Protein AF-A0AAD9D4H5-F1 (afdb_monomer_lite)

Sequence (117 aa):
MRHGRKKKLCSFEECTNQSQTGGVCTRHGAKRKLKLCSIEGCTNQVIKGGVCIRHGAKVKICSFEGCTNHAKKGGVCRRHGAKNQLCSQVGCTNGAVKGGVCMKHGAKVNLCSRAGC

Organism: NCBI:txid267567

Radius of gyration: 19.35 Å; chains: 1; bounding box: 37×51×45 Å

pLDDT: mean 86.38, std 10.56, range [42.78, 96.0]

InterPro domains:
  IPR056866 WRKY19-like, zinc finger domain [PF24906] (60-81)

Structure (mmCIF, N/CA/C/O backbone):
data_AF-A0AAD9D4H5-F1
#
_entry.id   AF-A0AAD9D4H5-F1
#
loop_
_atom_site.group_PDB
_atom_site.id
_atom_site.type_symbol
_atom_site.label_atom_id
_atom_site.label_alt_id
_atom_site.label_comp_id
_atom_site.label_asym_id
_atom_site.label_entity_id
_atom_site.label_seq_id
_atom_site.pdbx_PDB_ins_code
_atom_site.Cartn_x
_atom_site.Cartn_y
_atom_site.Cartn_z
_atom_site.occupancy
_atom_site.B_iso_or_equiv
_atom_site.auth_seq_id
_atom_site.auth_comp_id
_atom_site.auth_asym_id
_atom_site.auth_atom_id
_atom_site.pdbx_PDB_model_num
ATOM 1 N N . MET A 1 1 ? -13.885 8.925 -16.771 1.00 42.78 1 MET A N 1
ATOM 2 C CA . MET A 1 1 ? -13.065 7.860 -17.400 1.00 42.78 1 MET A CA 1
ATOM 3 C C . MET A 1 1 ? -11.619 7.969 -16.916 1.00 42.78 1 MET A C 1
ATOM 5 O O . MET A 1 1 ? -11.071 9.061 -16.940 1.00 42.78 1 MET A O 1
ATOM 9 N N . ARG A 1 2 ? -10.995 6.889 -16.417 1.00 48.97 2 ARG A N 1
ATOM 10 C CA . ARG A 1 2 ? -9.554 6.886 -16.083 1.00 48.97 2 ARG A CA 1
ATOM 11 C C . ARG A 1 2 ? -8.768 6.479 -17.329 1.00 48.97 2 ARG A C 1
ATOM 13 O O . ARG A 1 2 ? -8.781 5.307 -17.687 1.00 48.97 2 ARG A O 1
ATOM 20 N N . HIS A 1 3 ? -8.091 7.422 -17.979 1.00 54.31 3 HIS A N 1
ATOM 21 C CA . HIS A 1 3 ? -7.214 7.125 -19.112 1.00 54.31 3 HIS A CA 1
ATOM 22 C C . HIS A 1 3 ? -6.014 6.291 -18.637 1.00 54.31 3 HIS A C 1
ATOM 24 O O . HIS A 1 3 ? -5.113 6.784 -17.955 1.00 54.31 3 HIS A O 1
ATOM 30 N N . GLY A 1 4 ? -6.017 4.997 -18.955 1.00 56.03 4 GLY A N 1
ATOM 31 C CA . GLY A 1 4 ? -4.897 4.103 -18.682 1.00 56.03 4 GLY A CA 1
ATOM 32 C C . GLY A 1 4 ? -3.717 4.445 -19.586 1.00 56.03 4 GLY A C 1
ATOM 33 O O . GLY A 1 4 ? -3.686 4.050 -20.747 1.00 56.03 4 GLY A O 1
ATOM 34 N N . ARG A 1 5 ? -2.726 5.173 -19.064 1.00 68.00 5 ARG A N 1
ATOM 35 C CA . ARG A 1 5 ? -1.459 5.414 -19.768 1.00 68.00 5 ARG A CA 1
ATOM 36 C C . ARG A 1 5 ? -0.783 4.067 -20.062 1.00 68.00 5 ARG A C 1
ATOM 38 O O . ARG A 1 5 ? -0.478 3.330 -19.122 1.00 68.00 5 ARG A O 1
ATOM 45 N N . LYS A 1 6 ? -0.526 3.755 -21.342 1.00 72.81 6 LYS A N 1
ATOM 46 C CA . LYS A 1 6 ? 0.259 2.574 -21.747 1.00 72.81 6 LYS A CA 1
ATOM 47 C C . LYS A 1 6 ? 1.597 2.581 -20.992 1.00 72.81 6 LYS A C 1
ATOM 49 O O . LYS A 1 6 ? 2.310 3.588 -20.985 1.00 72.81 6 LYS A O 1
ATOM 54 N N . LYS A 1 7 ? 1.904 1.485 -20.295 1.00 72.88 7 LYS A N 1
ATOM 55 C CA . LYS A 1 7 ? 3.115 1.354 -19.474 1.00 72.88 7 LYS A CA 1
ATOM 56 C C . LYS A 1 7 ? 4.321 1.171 -20.400 1.00 72.88 7 LYS A C 1
ATOM 58 O O . LYS A 1 7 ? 4.364 0.195 -21.135 1.00 72.88 7 LYS A O 1
ATOM 63 N N . LYS A 1 8 ? 5.283 2.097 -20.368 1.00 84.56 8 LYS A N 1
ATOM 64 C CA . LYS A 1 8 ? 6.531 1.990 -21.141 1.00 84.56 8 LYS A CA 1
ATOM 65 C C . LYS A 1 8 ? 7.516 1.053 -20.434 1.00 84.56 8 LYS A C 1
ATOM 67 O O . LYS A 1 8 ? 7.649 1.135 -19.209 1.00 84.56 8 LYS A O 1
ATOM 72 N N . LEU A 1 9 ? 8.195 0.186 -21.177 1.00 88.81 9 LEU A N 1
ATOM 73 C CA . LEU A 1 9 ? 9.261 -0.674 -20.655 1.00 88.81 9 LEU A CA 1
ATOM 74 C C . LEU A 1 9 ? 10.574 0.098 -20.515 1.00 88.81 9 LEU A C 1
ATOM 76 O O . LEU A 1 9 ? 10.726 1.177 -21.082 1.00 88.81 9 LEU A O 1
ATOM 80 N N . CYS A 1 10 ? 11.469 -0.428 -19.687 1.00 89.81 10 CYS A N 1
ATOM 81 C CA . CYS A 1 10 ? 12.806 0.107 -19.487 1.00 89.81 10 CYS A CA 1
ATOM 82 C C . CYS A 1 10 ? 13.591 0.098 -20.802 1.00 89.81 10 CYS A C 1
ATOM 84 O O . CYS A 1 10 ? 13.652 -0.930 -21.459 1.00 89.81 10 CYS A O 1
ATOM 86 N N . SER A 1 11 ? 14.267 1.199 -21.122 1.00 89.44 11 SER A N 1
ATOM 87 C CA . SER A 1 11 ? 15.129 1.342 -22.307 1.00 89.44 11 SER A CA 1
ATOM 88 C C . SER A 1 11 ? 16.442 0.546 -22.257 1.00 89.44 11 SER A C 1
ATOM 90 O O . SER A 1 11 ? 17.336 0.819 -23.041 1.00 89.44 11 SER A O 1
ATOM 92 N N . PHE A 1 12 ? 16.600 -0.370 -21.301 1.00 86.50 12 PHE A N 1
ATOM 93 C CA . PHE A 1 12 ? 17.819 -1.170 -21.174 1.00 86.50 12 PHE A CA 1
ATOM 94 C C . PHE A 1 12 ? 17.556 -2.517 -21.839 1.00 86.50 12 PHE A C 1
ATOM 96 O O . PHE A 1 12 ? 16.493 -3.092 -21.586 1.00 86.50 12 PHE A O 1
ATOM 103 N N . GLU A 1 13 ? 18.496 -2.997 -22.651 1.00 85.19 13 GLU A N 1
ATOM 104 C CA . GLU A 1 13 ? 18.370 -4.264 -23.378 1.00 85.19 13 GLU A CA 1
ATOM 105 C C . GLU A 1 13 ? 17.991 -5.412 -22.429 1.00 85.19 13 GLU A C 1
ATOM 107 O O . GLU A 1 13 ? 18.414 -5.454 -21.269 1.00 85.19 13 GLU A O 1
ATOM 112 N N . GLU A 1 14 ? 17.094 -6.284 -22.899 1.00 85.56 14 GLU A N 1
ATOM 113 C CA . GLU A 1 14 ? 16.555 -7.440 -22.160 1.00 85.56 14 GLU A CA 1
ATOM 114 C C . GLU A 1 14 ? 15.856 -7.112 -20.819 1.00 85.56 14 GLU A C 1
ATOM 116 O O . GLU A 1 14 ? 15.531 -7.993 -20.017 1.00 85.56 14 GLU A O 1
ATOM 121 N N . CYS A 1 15 ? 15.555 -5.838 -20.547 1.00 86.44 15 CYS A N 1
ATOM 122 C CA . CYS A 1 15 ? 14.865 -5.439 -19.329 1.00 86.44 15 CYS A CA 1
ATOM 123 C C . CYS A 1 15 ? 13.343 -5.413 -19.508 1.00 86.44 15 CYS A C 1
ATOM 125 O O . CYS A 1 15 ? 12.761 -4.461 -20.026 1.00 86.44 15 CYS A O 1
ATOM 127 N N . THR A 1 16 ? 12.658 -6.397 -18.933 1.00 84.75 16 THR A N 1
ATOM 128 C CA . THR A 1 16 ? 11.184 -6.462 -18.925 1.00 84.75 16 THR A CA 1
ATOM 129 C C . THR A 1 16 ? 10.530 -5.589 -17.843 1.00 84.75 16 THR A C 1
ATOM 131 O O . THR A 1 16 ? 9.305 -5.568 -17.694 1.00 84.75 16 THR A O 1
ATOM 134 N N . ASN A 1 17 ? 11.322 -4.835 -17.071 1.00 83.69 17 ASN A N 1
ATOM 135 C CA . ASN A 1 17 ? 10.794 -3.964 -16.025 1.00 83.69 17 ASN A CA 1
ATOM 136 C C . ASN A 1 17 ? 10.109 -2.721 -16.599 1.00 83.69 17 ASN A C 1
ATOM 138 O O . ASN A 1 17 ? 10.525 -2.141 -17.600 1.00 83.69 17 ASN A O 1
ATOM 142 N N . GLN A 1 18 ? 9.096 -2.236 -15.884 1.00 86.44 18 GLN A N 1
ATOM 143 C CA . GLN A 1 18 ? 8.418 -0.994 -16.236 1.00 86.44 18 GLN A CA 1
ATOM 144 C C . GLN A 1 18 ? 9.331 0.225 -16.013 1.00 86.44 18 GLN A C 1
ATOM 146 O O . GLN A 1 18 ? 9.803 0.463 -14.893 1.00 86.44 18 GLN A O 1
ATOM 151 N N . SER A 1 19 ? 9.499 1.040 -17.058 1.00 88.94 19 SER A N 1
ATOM 152 C CA . SER A 1 19 ? 10.157 2.346 -16.963 1.00 88.94 19 SER A CA 1
ATOM 153 C C . SER A 1 19 ? 9.404 3.286 -16.021 1.00 88.94 19 SER A C 1
ATOM 155 O O . SER A 1 19 ? 8.174 3.263 -15.917 1.00 88.94 19 SER A O 1
ATOM 157 N N . GLN A 1 20 ? 10.163 4.105 -15.304 1.00 87.44 20 GLN A N 1
ATOM 158 C CA . GLN A 1 20 ? 9.649 5.169 -14.454 1.00 87.44 20 GLN A CA 1
ATOM 159 C C . GLN A 1 20 ? 10.018 6.517 -15.095 1.00 87.44 20 GLN A C 1
ATOM 161 O O . GLN A 1 20 ? 9.783 6.741 -16.282 1.00 87.44 20 GLN A O 1
ATOM 166 N N . THR A 1 21 ? 10.585 7.436 -14.319 1.00 82.50 21 THR A N 1
ATOM 167 C CA . THR A 1 21 ? 11.117 8.702 -14.827 1.00 82.50 21 THR A CA 1
ATOM 168 C C . THR A 1 21 ? 12.407 8.453 -15.610 1.00 82.50 21 THR A C 1
ATOM 170 O O . THR A 1 21 ? 13.276 7.732 -15.128 1.00 82.50 21 THR A O 1
ATOM 173 N N . GLY A 1 22 ? 12.545 9.071 -16.787 1.00 84.88 22 GLY A N 1
ATOM 174 C CA . GLY A 1 22 ? 13.776 9.003 -17.586 1.00 84.88 22 GLY A CA 1
ATOM 175 C C . GLY A 1 22 ? 13.937 7.739 -18.437 1.00 84.88 22 GLY A C 1
ATOM 176 O O . GLY A 1 22 ? 15.055 7.390 -18.777 1.00 84.88 22 GLY A O 1
ATOM 177 N N . GLY A 1 23 ? 12.854 7.016 -18.749 1.00 88.25 23 GLY A N 1
ATOM 178 C CA . GLY A 1 23 ? 12.892 5.861 -19.669 1.00 88.25 23 GLY A CA 1
ATOM 179 C C . GLY A 1 23 ? 13.465 4.568 -19.075 1.00 88.25 23 GLY A C 1
ATOM 180 O O . GLY A 1 23 ? 13.261 3.490 -19.620 1.00 88.25 23 GLY A O 1
ATOM 181 N N . VAL A 1 24 ? 14.082 4.630 -17.899 1.00 90.31 24 VAL A N 1
ATOM 182 C CA . VAL A 1 24 ? 14.682 3.478 -17.216 1.00 90.31 24 VAL A CA 1
ATOM 183 C C . VAL A 1 24 ? 13.835 3.000 -16.033 1.00 90.31 24 VAL A C 1
ATOM 185 O O 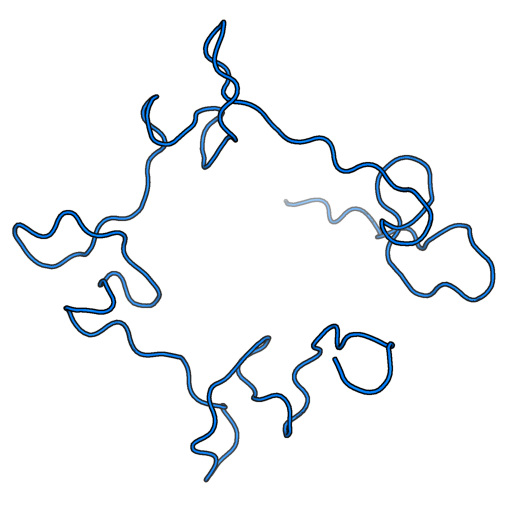. VAL A 1 24 ? 12.932 3.695 -15.563 1.00 90.31 24 VAL A O 1
ATOM 188 N N . CYS A 1 25 ? 14.077 1.779 -15.556 1.00 89.94 25 CYS A N 1
ATOM 189 C CA . CYS A 1 25 ? 13.471 1.250 -14.330 1.00 89.94 25 CYS A 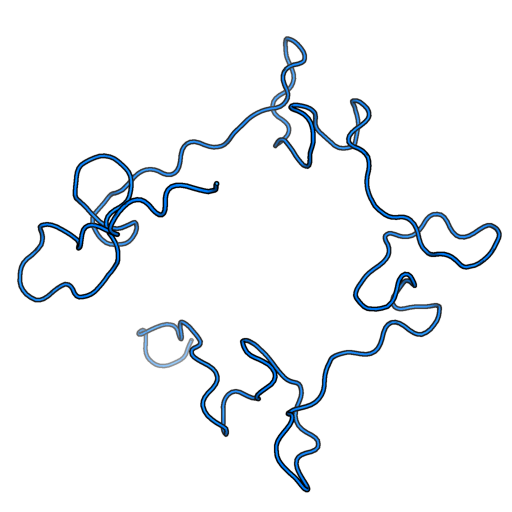CA 1
ATOM 190 C C . CYS A 1 25 ? 14.299 1.630 -13.091 1.00 89.94 25 CYS A C 1
ATOM 192 O O . CYS A 1 25 ? 15.431 2.093 -13.204 1.00 89.94 25 CYS A O 1
ATOM 194 N N . THR A 1 26 ? 13.771 1.410 -11.883 1.00 86.31 26 THR A N 1
ATOM 195 C CA . THR A 1 26 ? 14.489 1.757 -10.639 1.00 86.31 26 THR A CA 1
ATOM 196 C C . THR A 1 26 ? 15.807 1.011 -10.469 1.00 86.31 26 THR A C 1
ATOM 198 O O . THR A 1 26 ? 16.714 1.539 -9.842 1.00 86.31 26 THR A O 1
ATOM 201 N N . ARG A 1 27 ? 15.924 -0.197 -11.039 1.00 84.69 27 ARG A N 1
ATOM 202 C CA . ARG A 1 27 ? 17.173 -0.970 -11.036 1.00 84.69 27 ARG A CA 1
ATOM 203 C C . ARG A 1 27 ? 18.228 -0.361 -11.963 1.00 84.69 27 ARG A C 1
ATOM 205 O O . ARG A 1 27 ? 19.411 -0.493 -11.699 1.00 84.69 27 ARG A O 1
ATOM 212 N N . HIS A 1 28 ? 17.796 0.323 -13.020 1.00 87.19 28 HIS A N 1
ATOM 213 C CA . HIS A 1 28 ? 18.665 0.959 -14.011 1.00 87.19 28 HIS A CA 1
ATOM 214 C C . HIS A 1 28 ? 18.699 2.487 -13.837 1.00 87.19 28 HIS A C 1
ATOM 216 O O . HIS A 1 28 ? 18.794 3.225 -14.809 1.00 87.19 28 HIS A O 1
ATOM 222 N N . GLY A 1 29 ? 18.587 2.973 -12.594 1.00 85.69 29 GLY A N 1
ATOM 223 C CA . GLY A 1 29 ? 18.845 4.379 -12.261 1.00 85.69 29 GLY A CA 1
ATOM 224 C C . GLY A 1 29 ? 17.626 5.302 -12.225 1.00 85.69 29 GLY A C 1
ATOM 225 O O . GLY A 1 29 ? 17.780 6.503 -11.997 1.00 85.69 29 GLY A O 1
ATOM 226 N N . ALA A 1 30 ? 16.402 4.787 -12.387 1.00 87.88 30 ALA A N 1
ATOM 227 C CA . ALA A 1 30 ? 15.226 5.645 -12.274 1.00 87.88 30 ALA A CA 1
ATOM 228 C C . ALA A 1 30 ? 15.041 6.156 -10.840 1.00 87.88 30 ALA A C 1
ATOM 230 O O . ALA A 1 30 ? 14.632 5.418 -9.937 1.00 87.88 30 ALA A O 1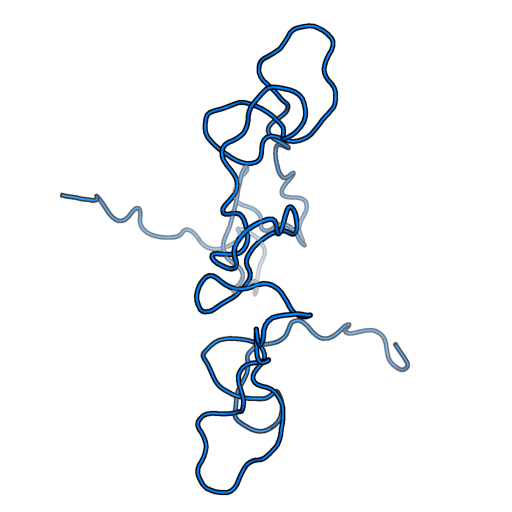
ATOM 231 N N . LYS A 1 31 ? 15.291 7.452 -10.642 1.00 83.62 31 LYS A N 1
ATOM 232 C CA . LYS A 1 31 ? 15.101 8.119 -9.353 1.00 83.62 31 LYS A CA 1
ATOM 233 C C . LYS A 1 31 ? 13.610 8.232 -9.041 1.00 83.62 31 LYS A C 1
ATOM 235 O O . LYS A 1 31 ? 12.827 8.798 -9.811 1.00 83.62 31 LYS A O 1
ATOM 240 N N . ARG A 1 32 ? 13.202 7.713 -7.881 1.00 79.56 32 ARG A N 1
ATOM 241 C CA . ARG A 1 32 ? 11.859 7.956 -7.343 1.00 79.56 32 ARG A CA 1
ATOM 242 C C . ARG A 1 32 ? 11.848 9.333 -6.687 1.00 79.56 32 ARG A C 1
ATOM 244 O O . ARG A 1 32 ? 12.570 9.555 -5.723 1.00 79.56 32 ARG A O 1
ATOM 251 N N . LYS A 1 33 ? 11.016 10.248 -7.190 1.00 80.06 33 LYS A N 1
ATOM 252 C CA . LYS A 1 33 ? 10.755 11.519 -6.502 1.00 80.06 33 LYS A CA 1
ATOM 253 C C . LYS A 1 33 ? 9.952 11.223 -5.233 1.00 80.06 33 LYS A C 1
ATOM 255 O O . LYS A 1 33 ? 8.782 10.844 -5.319 1.00 80.06 33 LYS A O 1
ATOM 260 N N . LEU A 1 34 ? 10.587 11.355 -4.072 1.00 82.88 34 LEU A N 1
ATOM 261 C CA . LEU A 1 34 ? 9.899 11.333 -2.784 1.00 82.88 34 LEU A CA 1
ATOM 262 C C . LEU A 1 34 ? 8.999 12.568 -2.707 1.00 82.88 34 LEU A C 1
ATOM 264 O O . LEU A 1 34 ? 9.466 13.691 -2.873 1.00 82.88 34 LEU A O 1
ATOM 268 N N . LYS A 1 35 ? 7.697 12.361 -2.499 1.00 90.38 35 LYS A N 1
ATOM 269 C CA . LYS A 1 35 ? 6.773 13.465 -2.231 1.00 90.38 35 LYS A CA 1
ATOM 270 C C . LYS A 1 35 ? 6.876 13.816 -0.755 1.00 90.38 35 LYS A C 1
ATOM 272 O O . LYS A 1 35 ? 6.516 12.991 0.088 1.00 90.38 35 LYS A O 1
ATOM 277 N N . LEU A 1 36 ? 7.389 15.006 -0.475 1.00 94.06 36 LEU A N 1
ATOM 278 C CA . LEU A 1 36 ? 7.493 15.557 0.871 1.00 94.06 36 LEU A CA 1
ATOM 279 C C . LEU A 1 36 ? 6.226 16.323 1.231 1.00 94.06 36 LEU A C 1
ATOM 281 O O . LEU A 1 36 ? 5.477 16.752 0.350 1.00 94.06 36 LEU A O 1
ATOM 285 N N . CYS A 1 37 ? 5.967 16.411 2.529 1.00 95.62 37 CYS A N 1
ATOM 286 C CA . CYS A 1 37 ? 4.851 17.152 3.087 1.00 95.62 37 CYS A CA 1
ATOM 287 C C . CYS A 1 37 ? 4.843 18.586 2.551 1.00 95.62 37 CYS A C 1
ATOM 289 O O . CYS A 1 37 ? 5.863 19.257 2.594 1.00 95.62 37 CYS A O 1
ATOM 291 N N . SER A 1 38 ? 3.681 19.075 2.122 1.00 94.12 38 SER A N 1
ATOM 292 C CA . SER A 1 38 ? 3.497 20.439 1.606 1.00 94.12 38 SER A CA 1
ATOM 293 C C . SER A 1 38 ? 3.628 21.549 2.659 1.00 94.12 38 SER A C 1
ATOM 295 O O . SER A 1 38 ? 3.326 22.693 2.353 1.00 94.12 38 SER A O 1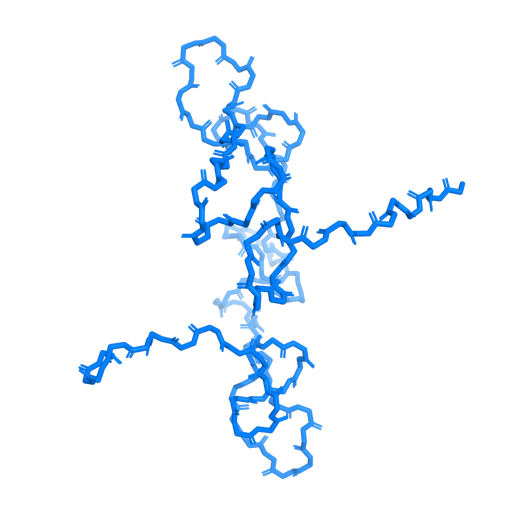
ATOM 297 N N . ILE A 1 39 ? 4.019 21.225 3.894 1.00 93.62 39 ILE A N 1
ATOM 298 C CA . ILE A 1 39 ? 4.235 22.224 4.945 1.00 93.62 39 ILE A CA 1
ATOM 299 C C . ILE A 1 39 ? 5.695 22.652 4.875 1.00 93.62 39 ILE A C 1
ATOM 301 O O . ILE A 1 39 ? 6.580 21.793 4.913 1.00 93.62 39 ILE A O 1
ATOM 305 N N . GLU A 1 40 ? 5.920 23.960 4.797 1.00 93.38 40 GLU A N 1
ATOM 306 C CA . GLU A 1 40 ? 7.250 24.567 4.762 1.00 93.38 40 GLU A CA 1
ATOM 307 C C . GLU A 1 40 ? 8.137 24.046 5.904 1.00 93.38 40 GLU A C 1
ATOM 309 O O . GLU A 1 40 ? 7.699 23.890 7.045 1.00 93.38 40 GLU A O 1
ATOM 314 N N . GLY A 1 41 ? 9.383 23.697 5.576 1.00 93.56 41 GLY A N 1
ATOM 315 C CA . GLY A 1 41 ? 10.340 23.120 6.527 1.00 93.56 41 GLY A CA 1
ATOM 316 C C . GLY A 1 41 ? 10.082 21.658 6.927 1.00 93.56 41 GLY A C 1
ATOM 317 O O . GLY A 1 41 ? 10.852 21.092 7.704 1.00 93.56 41 GLY A O 1
ATOM 318 N N . CYS A 1 42 ? 9.043 20.994 6.406 1.00 94.31 42 CYS A N 1
ATOM 319 C CA . CYS A 1 42 ? 8.774 19.594 6.726 1.00 94.31 42 CYS A CA 1
ATOM 320 C C . CYS A 1 42 ? 9.471 18.619 5.768 1.00 94.31 42 CYS A C 1
ATOM 322 O O . CYS A 1 42 ? 9.135 18.515 4.591 1.00 94.31 42 CYS A O 1
ATOM 324 N N . THR A 1 43 ? 10.362 17.788 6.305 1.00 94.62 43 THR A N 1
ATOM 325 C CA . THR A 1 43 ? 11.060 16.730 5.550 1.00 94.62 43 THR A CA 1
ATOM 326 C C . THR A 1 43 ? 10.334 15.381 5.568 1.00 94.62 43 THR A C 1
ATOM 328 O O . THR A 1 43 ? 10.806 14.404 4.986 1.00 94.62 43 THR A O 1
ATOM 331 N N . ASN A 1 44 ? 9.165 15.298 6.214 1.00 94.31 44 ASN A N 1
ATOM 332 C CA . ASN A 1 44 ? 8.401 14.055 6.296 1.00 94.31 44 ASN A CA 1
ATOM 333 C C . ASN A 1 44 ? 7.735 13.708 4.962 1.00 94.31 44 ASN A C 1
ATOM 335 O O . ASN A 1 44 ? 7.261 14.576 4.228 1.00 94.31 44 ASN A O 1
ATOM 339 N N . GLN A 1 45 ? 7.611 12.411 4.686 1.00 93.81 45 GLN A N 1
ATOM 340 C CA . GLN A 1 45 ? 6.932 11.923 3.490 1.00 93.81 45 GLN A CA 1
ATOM 341 C C . GLN A 1 45 ? 5.414 12.161 3.552 1.00 93.81 45 GLN A C 1
ATOM 343 O O . GLN A 1 45 ? 4.771 11.972 4.589 1.00 93.81 45 GLN A O 1
ATOM 348 N N . VAL A 1 46 ? 4.825 12.517 2.407 1.00 94.69 46 VAL A N 1
ATOM 349 C CA . VAL A 1 46 ? 3.367 12.568 2.236 1.00 94.69 46 VAL A CA 1
ATOM 350 C C . VAL A 1 46 ? 2.769 11.180 2.390 1.00 94.69 46 VAL A C 1
ATOM 352 O O . VAL A 1 46 ? 3.180 10.241 1.710 1.00 94.69 46 VAL A O 1
ATOM 355 N N . ILE A 1 47 ? 1.721 11.080 3.205 1.00 92.56 47 ILE A N 1
ATOM 356 C CA . ILE A 1 47 ? 0.912 9.863 3.308 1.00 92.56 47 ILE A CA 1
ATOM 357 C C . ILE A 1 47 ? -0.305 9.968 2.386 1.00 92.56 47 ILE A C 1
ATOM 359 O O . ILE A 1 47 ? -0.507 9.132 1.505 1.00 92.56 47 ILE A O 1
ATOM 363 N N . LYS A 1 48 ? -1.124 11.011 2.563 1.00 90.31 48 LYS A N 1
ATOM 364 C CA . LYS A 1 48 ? -2.332 11.258 1.768 1.00 90.31 48 LYS A CA 1
ATOM 365 C C . LYS A 1 48 ? -2.683 12.741 1.817 1.00 90.31 48 LYS A C 1
ATOM 367 O O . LYS A 1 48 ? -2.514 13.373 2.851 1.00 90.31 48 LYS A O 1
ATOM 372 N N . GLY A 1 49 ? -3.191 13.279 0.708 1.00 90.88 49 GLY A N 1
ATOM 373 C CA . GLY A 1 49 ? -3.654 14.670 0.651 1.00 90.88 49 GLY A CA 1
ATOM 374 C C . GLY A 1 49 ? -2.537 15.717 0.709 1.00 90.88 49 GLY A C 1
ATOM 375 O O . GLY A 1 49 ? -2.782 16.814 1.179 1.00 90.88 49 GLY A O 1
ATOM 376 N N . GLY A 1 50 ? -1.314 15.385 0.278 1.00 93.31 50 GLY A N 1
ATOM 377 C CA . GLY A 1 50 ? -0.195 16.342 0.226 1.00 93.31 50 GLY A CA 1
ATOM 378 C C . GLY A 1 50 ? 0.536 16.561 1.553 1.00 93.31 50 GLY A C 1
ATOM 379 O O . GLY A 1 50 ? 1.587 17.184 1.572 1.00 93.31 50 GLY A O 1
ATOM 380 N N . VAL A 1 51 ? 0.056 15.986 2.654 1.00 96.00 51 VAL A N 1
ATOM 381 C CA . VAL A 1 51 ? 0.647 16.166 3.985 1.00 96.00 51 VAL A CA 1
ATOM 382 C C . VAL A 1 51 ? 1.139 14.851 4.595 1.00 96.00 51 VAL A C 1
ATOM 384 O O . VAL A 1 51 ? 0.773 13.750 4.160 1.00 96.00 51 VAL A O 1
ATOM 387 N N . CYS A 1 52 ? 2.015 14.958 5.593 1.00 95.94 52 CYS A N 1
ATOM 388 C CA . CYS A 1 52 ? 2.451 13.837 6.426 1.00 95.94 52 CYS A CA 1
ATOM 389 C C . CYS A 1 52 ? 1.475 13.594 7.589 1.00 95.94 52 CYS A C 1
ATOM 391 O O . CYS A 1 52 ? 0.575 14.395 7.838 1.00 95.94 52 CYS A O 1
ATOM 393 N N . ILE A 1 53 ? 1.662 12.499 8.333 1.00 93.44 53 ILE A N 1
ATOM 394 C CA . ILE A 1 53 ? 0.784 12.154 9.463 1.00 93.44 53 ILE A CA 1
ATOM 395 C C . ILE A 1 53 ? 0.745 13.240 10.547 1.00 93.44 53 ILE A C 1
ATOM 397 O O . ILE A 1 53 ? -0.324 13.542 11.064 1.00 93.44 53 ILE A O 1
ATOM 401 N N . ARG A 1 54 ? 1.886 13.888 10.822 1.00 93.50 54 ARG A N 1
ATOM 402 C CA . ARG A 1 54 ? 1.986 14.982 11.801 1.00 93.50 54 ARG A CA 1
ATOM 403 C C . ARG A 1 54 ? 1.251 16.246 11.364 1.00 93.50 54 ARG A C 1
ATOM 405 O O . ARG A 1 54 ? 0.806 17.006 12.208 1.00 93.50 54 ARG A O 1
ATOM 412 N N . HIS A 1 55 ? 1.116 16.451 10.058 1.00 94.12 55 HIS A N 1
ATOM 413 C CA . HIS A 1 55 ? 0.454 17.613 9.468 1.00 94.12 55 HIS A CA 1
ATOM 414 C C . HIS A 1 55 ? -0.952 17.274 8.952 1.00 94.12 55 HIS A C 1
ATOM 416 O O . HIS A 1 55 ? -1.439 17.888 8.009 1.00 94.12 55 HIS A O 1
ATOM 422 N N . GLY A 1 56 ? -1.609 16.279 9.561 1.00 92.25 56 GLY A N 1
ATOM 423 C CA . GLY A 1 56 ? -3.032 16.012 9.339 1.00 92.25 56 GLY A CA 1
ATOM 424 C C . GLY A 1 56 ? -3.353 15.031 8.212 1.00 92.25 56 GLY A C 1
ATOM 425 O O . GLY A 1 56 ? -4.493 14.993 7.740 1.00 92.25 56 GLY A O 1
ATOM 426 N N . ALA A 1 57 ? -2.398 14.207 7.763 1.00 94.12 57 ALA A N 1
ATOM 427 C CA . ALA A 1 57 ? -2.730 13.163 6.798 1.00 94.12 57 ALA A CA 1
ATOM 428 C C . ALA A 1 57 ? -3.759 12.191 7.385 1.00 94.12 57 ALA A C 1
ATOM 430 O O . ALA A 1 57 ? -3.485 11.465 8.340 1.00 94.12 57 ALA A O 1
ATOM 431 N N . LYS A 1 58 ? -4.941 12.141 6.763 1.00 90.56 58 LYS A N 1
ATOM 432 C CA . LYS A 1 58 ? -6.032 11.250 7.170 1.00 90.56 58 LYS A CA 1
ATOM 433 C C . LYS A 1 58 ? -5.624 9.788 6.979 1.00 90.56 58 LYS A C 1
ATOM 435 O O . LYS A 1 58 ? -5.623 9.272 5.855 1.00 90.56 58 LYS A O 1
ATOM 440 N N . VAL A 1 59 ? -5.312 9.121 8.084 1.00 90.88 59 VAL A N 1
ATOM 441 C CA . VAL A 1 59 ? -5.061 7.680 8.169 1.00 90.88 59 VAL A CA 1
ATOM 442 C C . VAL A 1 59 ? -6.291 6.976 8.729 1.00 90.88 59 VAL A C 1
ATOM 444 O O . VAL A 1 59 ? -7.023 7.531 9.543 1.00 90.88 59 VAL A O 1
ATOM 447 N N . LYS A 1 60 ? -6.552 5.749 8.272 1.00 92.12 60 LYS A N 1
ATOM 448 C CA . LYS A 1 60 ? -7.629 4.948 8.857 1.00 92.12 60 LYS A CA 1
ATOM 449 C C . LYS A 1 60 ? -7.179 4.467 10.232 1.00 92.12 60 LYS A C 1
ATOM 451 O O . LYS A 1 60 ? -6.164 3.777 10.339 1.00 92.12 60 LYS A O 1
ATOM 456 N N . ILE A 1 61 ? -7.937 4.833 11.252 1.00 93.69 61 ILE A N 1
ATOM 457 C CA . ILE A 1 61 ? -7.766 4.356 12.620 1.00 93.69 61 ILE A CA 1
ATOM 458 C C . ILE A 1 61 ? -8.609 3.091 12.801 1.00 93.69 61 ILE A C 1
ATOM 460 O O . ILE A 1 61 ? -9.566 2.866 12.060 1.00 93.69 61 ILE A O 1
ATOM 464 N N . CYS A 1 62 ? -8.194 2.230 13.724 1.00 95.88 62 CYS A N 1
ATOM 465 C CA . CYS A 1 62 ? -8.927 1.036 14.109 1.00 95.88 62 CYS A CA 1
ATOM 466 C C . CYS A 1 62 ? -10.376 1.382 14.470 1.00 95.88 62 CYS A C 1
ATOM 468 O O . CYS A 1 62 ? -10.600 2.218 15.333 1.00 95.88 62 CYS A O 1
ATOM 470 N N . SER A 1 63 ? -11.344 0.680 13.884 1.00 94.88 63 SER A N 1
ATOM 471 C CA . SER A 1 63 ? -12.778 0.856 14.169 1.00 94.88 63 SER A CA 1
ATOM 472 C C . SER A 1 63 ? -13.218 0.416 15.573 1.00 94.88 63 SER A C 1
ATOM 474 O O . SER A 1 63 ? -14.405 0.432 15.861 1.00 94.88 63 SER A O 1
ATOM 476 N N . PHE A 1 64 ? -12.289 -0.013 16.427 1.00 93.69 64 PHE A N 1
ATOM 477 C CA . PHE A 1 64 ? -12.597 -0.413 17.800 1.00 93.69 64 PHE A CA 1
ATOM 478 C C . PHE A 1 64 ? -12.606 0.836 18.679 1.00 93.69 64 PHE A C 1
ATOM 480 O O . PHE A 1 64 ? -11.679 1.646 18.575 1.00 93.69 64 PHE A O 1
ATOM 487 N N . GLU A 1 65 ? -13.620 0.990 19.526 1.00 93.31 65 GLU A N 1
ATOM 488 C CA . GLU A 1 65 ? -13.804 2.200 20.328 1.00 93.31 65 GLU A CA 1
ATOM 489 C C . GLU A 1 65 ? -12.594 2.490 21.226 1.00 93.31 65 GLU A C 1
ATOM 491 O O . GLU A 1 65 ? -11.965 1.589 21.781 1.00 93.31 65 GLU A O 1
ATOM 496 N N . GLY A 1 66 ? -12.199 3.765 21.292 1.00 93.44 66 GLY A N 1
ATOM 497 C CA . GLY A 1 66 ? -11.020 4.209 22.044 1.00 93.44 66 GLY A CA 1
ATOM 498 C C . GLY A 1 66 ? -9.665 3.765 21.470 1.00 93.44 66 GLY A C 1
ATOM 499 O O . GLY A 1 66 ? -8.619 4.091 22.032 1.00 93.44 66 GLY A O 1
ATOM 500 N N . CYS A 1 67 ? -9.622 3.040 20.347 1.00 94.69 67 CYS A N 1
ATOM 501 C CA . CYS A 1 67 ? -8.361 2.599 19.765 1.00 94.69 67 CYS A CA 1
ATOM 502 C C . CYS A 1 67 ? -7.738 3.672 18.865 1.00 94.69 67 CYS A C 1
ATOM 504 O O . CYS A 1 67 ? -8.302 4.037 17.844 1.00 94.69 67 CYS A O 1
ATOM 506 N N . THR A 1 68 ? -6.507 4.086 19.167 1.00 92.88 68 THR A N 1
ATOM 507 C CA . THR A 1 68 ? -5.734 5.043 18.350 1.00 92.88 68 THR A CA 1
ATOM 508 C C . THR A 1 68 ? -4.776 4.375 17.358 1.00 92.88 68 THR A C 1
ATOM 510 O O . THR A 1 68 ? -4.068 5.048 16.609 1.00 92.88 68 THR A O 1
ATOM 513 N N . ASN A 1 69 ? -4.741 3.038 17.306 1.00 93.12 69 ASN A N 1
ATOM 514 C CA . ASN A 1 69 ? -3.858 2.327 16.382 1.00 93.12 69 ASN A CA 1
ATOM 515 C C . ASN A 1 69 ? -4.330 2.472 14.936 1.00 93.12 69 ASN A C 1
ATOM 517 O O . ASN A 1 69 ? -5.525 2.445 14.642 1.00 93.12 69 ASN A O 1
ATOM 521 N N . HIS A 1 70 ? -3.382 2.447 14.004 1.00 92.56 70 HIS A N 1
ATOM 522 C CA . HIS A 1 70 ? -3.699 2.379 12.582 1.00 92.56 70 HIS A CA 1
ATOM 523 C C . HIS A 1 70 ? -4.431 1.084 12.214 1.00 92.56 70 HIS A C 1
ATOM 525 O O . HIS A 1 70 ? -3.966 -0.028 12.500 1.00 92.56 70 HIS A O 1
ATOM 531 N N . ALA A 1 71 ? -5.549 1.241 11.507 1.00 93.56 71 ALA A N 1
ATOM 532 C CA . ALA A 1 71 ? -6.252 0.136 10.890 1.00 93.56 71 ALA A CA 1
ATOM 533 C C . ALA A 1 71 ? -5.387 -0.513 9.805 1.00 93.56 71 ALA A C 1
ATOM 535 O O . ALA A 1 71 ? -4.679 0.145 9.036 1.00 93.56 71 ALA A O 1
ATOM 536 N N . LYS A 1 72 ? -5.471 -1.837 9.732 1.00 91.44 72 LYS A N 1
ATOM 537 C CA . LYS A 1 72 ? -4.903 -2.660 8.667 1.00 91.44 72 LYS A CA 1
ATOM 538 C C . LYS A 1 72 ? -6.047 -3.143 7.768 1.00 91.44 72 LYS A C 1
ATOM 540 O O . LYS A 1 72 ? -7.016 -2.417 7.527 1.00 91.44 72 LYS A O 1
ATOM 545 N N . LYS A 1 73 ? -5.930 -4.349 7.211 1.00 85.50 73 LYS A N 1
ATOM 546 C CA . LYS A 1 73 ? -7.007 -4.952 6.424 1.00 85.50 73 LYS A CA 1
ATOM 547 C C . LYS A 1 73 ? -8.200 -5.251 7.341 1.00 85.50 73 LYS A C 1
ATOM 549 O O . LYS A 1 73 ? -8.007 -5.736 8.449 1.00 85.50 73 LYS A O 1
ATOM 554 N N . GLY A 1 74 ? -9.407 -4.936 6.873 1.00 87.50 74 GLY A N 1
ATOM 555 C CA . GLY A 1 74 ? -10.643 -5.138 7.639 1.00 87.50 74 GLY A CA 1
ATOM 556 C C . GLY A 1 74 ? -10.997 -4.019 8.626 1.00 87.50 74 GLY A C 1
ATOM 557 O O . GLY A 1 74 ? -11.857 -4.226 9.463 1.00 87.50 74 GLY A O 1
ATOM 558 N N . GLY A 1 75 ? -10.351 -2.846 8.565 1.00 92.31 75 GLY A N 1
ATOM 559 C CA . GLY A 1 75 ? -10.745 -1.679 9.378 1.00 92.31 75 GLY A CA 1
ATOM 560 C C . GLY A 1 75 ? -10.286 -1.712 10.840 1.00 92.31 75 GLY A C 1
ATOM 561 O O . GLY A 1 75 ? -10.348 -0.700 11.526 1.00 92.31 75 GLY A O 1
ATOM 562 N N . VAL A 1 76 ? -9.728 -2.826 11.303 1.00 95.12 76 VAL A N 1
ATOM 563 C CA . VAL A 1 76 ? -9.200 -2.990 12.663 1.00 95.12 76 VAL A CA 1
ATOM 564 C C . VAL A 1 76 ? -7.671 -3.028 12.678 1.00 95.12 76 VAL A C 1
ATOM 566 O O . VAL A 1 76 ? -7.024 -3.180 11.640 1.00 95.12 76 VAL A O 1
ATOM 569 N N . CYS A 1 77 ? -7.060 -2.846 13.848 1.00 94.94 77 CYS A N 1
ATOM 570 C CA . CYS A 1 77 ? -5.619 -3.015 14.044 1.00 94.94 77 CYS A CA 1
ATOM 571 C C . CYS A 1 77 ? -5.270 -4.476 14.375 1.00 94.94 77 CYS A C 1
ATOM 573 O O . CYS A 1 77 ? -6.150 -5.290 14.643 1.00 94.94 77 CYS A O 1
ATOM 575 N N . ARG A 1 78 ? -3.974 -4.818 14.406 1.00 91.75 78 ARG A N 1
ATOM 576 C CA . ARG A 1 78 ? -3.514 -6.187 14.721 1.00 91.75 78 ARG A CA 1
ATOM 577 C C . ARG A 1 78 ? -3.995 -6.674 16.093 1.00 91.75 78 ARG A C 1
ATOM 579 O O . ARG A 1 78 ? -4.329 -7.844 16.217 1.00 91.75 78 ARG A O 1
ATOM 586 N N . ARG A 1 79 ? -4.078 -5.777 17.086 1.00 92.75 79 ARG A N 1
ATOM 587 C CA . ARG A 1 79 ? -4.586 -6.097 18.433 1.00 92.75 79 ARG A CA 1
ATOM 588 C C . ARG A 1 79 ? -6.089 -6.380 18.456 1.00 92.75 79 ARG A C 1
ATOM 590 O O . ARG A 1 79 ? -6.534 -7.182 19.258 1.00 92.75 79 ARG A O 1
ATOM 597 N N . HIS A 1 80 ? -6.849 -5.765 17.553 1.00 92.88 80 HIS A N 1
ATOM 598 C CA . HIS A 1 80 ? -8.307 -5.891 17.480 1.00 92.88 80 HIS A CA 1
ATOM 599 C C . HIS A 1 80 ? -8.757 -6.768 16.304 1.00 92.88 80 HIS A C 1
ATOM 601 O O . HIS A 1 80 ? -9.821 -6.557 15.735 1.00 92.88 80 HIS A O 1
ATOM 607 N N . GLY A 1 81 ? -7.934 -7.747 15.910 1.00 89.75 81 GLY A N 1
ATOM 608 C CA . GLY A 1 81 ? -8.352 -8.790 14.971 1.00 89.75 81 GLY A CA 1
ATOM 609 C C . GLY A 1 81 ? -7.986 -8.564 13.506 1.00 89.75 81 GLY A C 1
ATOM 610 O O . GLY A 1 81 ? -8.503 -9.273 12.643 1.00 89.75 81 GLY A O 1
ATOM 611 N N . ALA A 1 82 ? -7.075 -7.639 13.179 1.00 91.25 82 ALA A N 1
ATOM 612 C CA . ALA A 1 82 ? -6.546 -7.579 11.817 1.00 91.25 82 ALA A CA 1
ATOM 613 C C . ALA A 1 82 ? -5.707 -8.825 11.519 1.00 91.25 82 ALA A C 1
ATOM 615 O O . ALA A 1 82 ? -4.540 -8.920 11.907 1.00 91.25 82 ALA A O 1
ATOM 616 N N . LYS A 1 83 ? -6.315 -9.780 10.815 1.00 86.50 83 LYS A N 1
ATOM 617 C CA . LYS A 1 83 ? -5.667 -11.024 10.409 1.00 86.50 83 LYS A CA 1
ATOM 618 C C . LYS A 1 83 ? -4.795 -10.794 9.180 1.00 86.50 83 LYS A C 1
ATOM 620 O O . LYS A 1 83 ? -5.189 -10.114 8.223 1.00 86.50 83 LYS A O 1
ATOM 625 N N . ASN A 1 84 ? -3.622 -11.422 9.189 1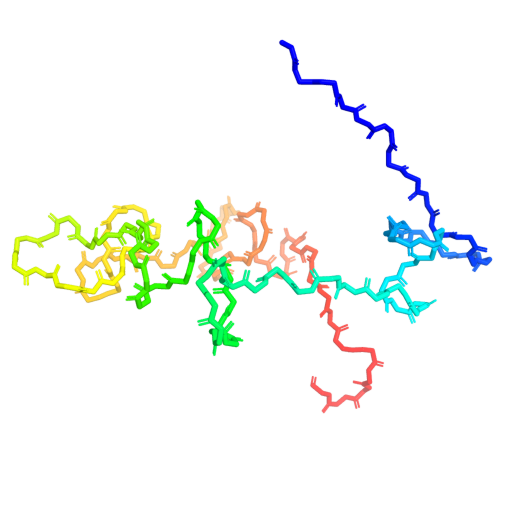.00 84.31 84 ASN A N 1
ATOM 626 C CA . ASN A 1 84 ? -2.854 -11.603 7.967 1.00 84.31 84 ASN A CA 1
ATOM 627 C C . ASN A 1 84 ? -3.707 -12.401 6.982 1.00 84.31 84 ASN A C 1
ATOM 629 O O . ASN A 1 84 ? -4.445 -13.306 7.367 1.00 84.31 84 ASN A O 1
ATOM 633 N N . GLN A 1 85 ? -3.641 -12.030 5.711 1.00 85.88 85 GLN A N 1
ATOM 634 C CA . GLN A 1 85 ? -4.325 -12.803 4.687 1.00 85.88 85 GLN A CA 1
ATOM 635 C C . GLN A 1 85 ? -3.617 -14.138 4.538 1.00 85.88 85 GLN A C 1
ATOM 637 O O . GLN A 1 85 ? -2.391 -14.167 4.488 1.00 85.88 85 GLN A O 1
ATOM 642 N N . LEU A 1 86 ? -4.385 -15.218 4.486 1.00 90.19 86 LEU A N 1
ATOM 643 C CA . LEU A 1 86 ? -3.876 -16.536 4.138 1.00 90.19 86 LEU A CA 1
ATOM 644 C C . LEU A 1 86 ? -3.905 -16.708 2.625 1.00 90.19 86 LEU A C 1
ATOM 646 O O . LEU A 1 86 ? -4.607 -15.984 1.915 1.00 90.19 86 LEU A O 1
ATOM 650 N N . CYS A 1 87 ? -3.106 -17.650 2.148 1.00 92.25 87 CYS A N 1
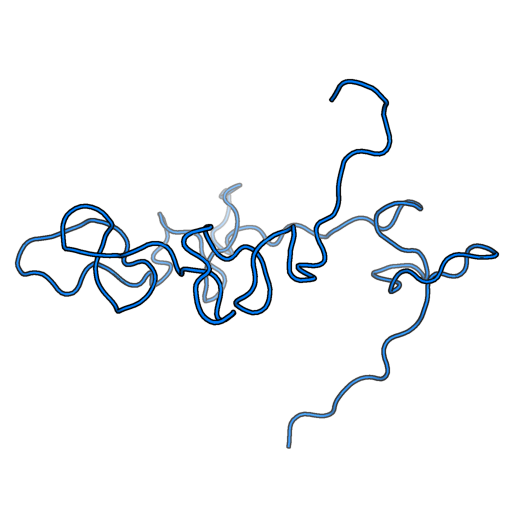ATOM 651 C CA . CYS A 1 87 ? -3.083 -18.053 0.761 1.00 92.25 87 CYS A CA 1
ATOM 652 C C . CYS A 1 87 ? -4.476 -18.515 0.335 1.00 92.25 87 CYS A C 1
ATOM 654 O O . CYS A 1 87 ? -5.052 -19.397 0.958 1.00 92.25 87 CYS A O 1
ATOM 656 N N . SER A 1 88 ? -4.985 -17.978 -0.769 1.00 91.00 88 SER A N 1
ATOM 657 C CA . SER A 1 88 ? -6.280 -18.370 -1.334 1.00 91.00 88 SER A CA 1
ATOM 658 C C . SER A 1 88 ? -6.300 -19.786 -1.924 1.00 91.00 88 SER A C 1
ATOM 660 O O . SER A 1 88 ? -7.334 -20.196 -2.435 1.00 91.00 88 SER A O 1
ATOM 662 N N . GLN A 1 89 ? -5.183 -20.524 -1.874 1.00 91.31 89 GLN A N 1
ATOM 663 C CA . GLN A 1 89 ? -5.150 -21.908 -2.342 1.00 91.31 89 GLN A CA 1
ATOM 664 C C . GLN A 1 89 ? -5.772 -22.841 -1.311 1.00 91.31 89 GLN A C 1
ATOM 666 O O . GLN A 1 89 ? -5.453 -22.756 -0.123 1.00 91.31 89 GLN A O 1
ATOM 671 N N . VAL A 1 90 ? -6.618 -23.752 -1.787 1.00 90.69 90 VAL A N 1
ATOM 672 C CA . VAL A 1 90 ? -7.324 -24.722 -0.944 1.00 90.69 90 VAL A CA 1
ATOM 673 C C . VAL A 1 90 ? -6.310 -25.568 -0.169 1.00 90.69 90 VAL A C 1
ATOM 675 O O . VAL A 1 90 ? -5.321 -26.035 -0.728 1.00 90.69 90 VAL A O 1
ATOM 678 N N . GLY A 1 91 ? -6.521 -25.711 1.142 1.00 91.00 91 GLY A N 1
ATOM 679 C CA . GLY A 1 91 ? -5.626 -26.464 2.030 1.00 91.00 91 GLY A CA 1
ATOM 680 C C . GLY A 1 91 ? -4.309 -25.759 2.386 1.00 91.00 91 GLY A C 1
ATOM 681 O O . GLY A 1 91 ? -3.487 -26.330 3.098 1.00 91.00 91 GLY A O 1
ATOM 682 N N . CYS A 1 92 ? -4.080 -24.520 1.939 1.00 90.75 92 CYS A N 1
ATOM 683 C CA . CYS A 1 92 ? -2.855 -23.792 2.257 1.00 90.75 92 CYS A CA 1
ATOM 684 C C . CYS A 1 92 ? -3.011 -22.894 3.493 1.00 90.75 92 CYS A C 1
ATOM 686 O O . CYS A 1 92 ? -3.765 -21.925 3.485 1.00 90.75 92 CYS A O 1
ATOM 688 N N . THR A 1 93 ? -2.209 -23.145 4.529 1.00 90.50 93 THR A N 1
ATOM 689 C CA . THR A 1 93 ? -2.151 -22.327 5.757 1.00 90.50 93 THR A CA 1
ATOM 690 C C . THR A 1 93 ? -1.096 -21.218 5.707 1.00 90.50 93 THR A C 1
ATOM 692 O O . THR A 1 93 ? -0.956 -20.440 6.650 1.00 90.50 93 THR A O 1
ATOM 695 N N . ASN A 1 94 ? -0.350 -21.106 4.603 1.00 89.75 94 ASN A N 1
ATOM 696 C CA . ASN A 1 94 ? 0.687 -20.088 4.463 1.00 89.75 94 ASN A CA 1
ATOM 697 C C . ASN A 1 94 ? 0.080 -18.688 4.342 1.00 89.75 94 ASN A C 1
ATOM 699 O O . ASN A 1 94 ? -0.951 -18.493 3.697 1.00 89.75 94 ASN A O 1
ATOM 703 N N . GLY A 1 95 ? 0.780 -17.687 4.877 1.00 90.31 95 GLY A N 1
ATOM 704 C CA . GLY A 1 95 ? 0.424 -16.285 4.677 1.00 90.31 95 GLY A CA 1
ATOM 705 C C . GLY A 1 95 ? 0.484 -15.887 3.199 1.00 90.31 95 GLY A C 1
ATOM 706 O O . GLY A 1 95 ? 1.460 -16.168 2.497 1.00 90.31 95 GLY A O 1
ATOM 707 N N . ALA A 1 96 ? -0.556 -15.211 2.722 1.00 91.25 96 ALA A N 1
ATOM 708 C CA . ALA A 1 96 ? -0.548 -14.555 1.429 1.00 91.25 96 ALA A CA 1
ATOM 709 C C . ALA A 1 96 ? 0.390 -13.347 1.455 1.00 91.25 96 ALA A C 1
ATOM 711 O O . ALA A 1 96 ? 0.380 -12.549 2.393 1.00 91.25 96 ALA A O 1
ATOM 712 N N . VAL A 1 97 ? 1.160 -13.190 0.380 1.00 89.50 97 VAL A N 1
ATOM 713 C CA . VAL A 1 97 ? 2.095 -12.076 0.222 1.00 89.50 97 VAL A CA 1
ATOM 714 C C . VAL A 1 97 ? 1.496 -11.028 -0.707 1.00 89.50 97 VAL A C 1
ATOM 716 O O . VAL A 1 97 ? 0.989 -9.999 -0.264 1.00 89.50 97 VAL A O 1
ATOM 719 N N . LYS A 1 98 ? 1.506 -11.292 -2.016 1.00 85.44 98 LYS A N 1
ATOM 720 C CA . LYS A 1 98 ? 0.993 -10.382 -3.041 1.00 85.44 98 LYS A CA 1
ATOM 721 C C . LYS A 1 98 ? 0.045 -11.143 -3.953 1.00 85.44 98 LYS A C 1
ATOM 723 O O . LYS A 1 98 ? 0.369 -12.233 -4.404 1.00 85.44 98 LYS A O 1
ATOM 728 N N . GLY A 1 99 ? -1.117 -10.551 -4.225 1.00 86.31 99 GLY A N 1
ATOM 729 C CA . GLY A 1 99 ? -2.139 -11.176 -5.069 1.00 86.31 99 GLY A CA 1
ATOM 730 C C . GLY A 1 99 ? -2.964 -12.263 -4.373 1.00 86.31 99 GLY A C 1
ATOM 731 O O . GLY A 1 99 ? -3.584 -13.058 -5.058 1.00 86.31 99 GLY A O 1
ATOM 732 N N . GLY A 1 100 ? -2.977 -12.314 -3.036 1.00 89.12 100 GLY A N 1
ATOM 733 C CA . GLY A 1 100 ? -3.798 -13.277 -2.283 1.00 89.12 100 GLY A CA 1
ATOM 734 C C . GLY A 1 100 ? -3.199 -14.682 -2.162 1.00 89.12 100 GLY A C 1
ATOM 735 O O . GLY A 1 100 ? -3.761 -15.521 -1.476 1.00 89.12 100 GLY A O 1
ATOM 736 N N . VAL A 1 101 ? -2.029 -14.935 -2.745 1.00 92.50 101 VAL A N 1
ATOM 737 C CA . VAL A 1 101 ? -1.334 -16.229 -2.674 1.00 92.50 101 VAL A CA 1
ATOM 738 C C . VAL A 1 101 ? -0.019 -16.121 -1.902 1.00 92.50 101 VAL A C 1
ATOM 740 O O . VAL A 1 101 ? 0.526 -15.025 -1.726 1.00 92.50 101 VAL A O 1
ATOM 743 N N . CYS A 1 102 ? 0.483 -17.244 -1.389 1.00 93.06 102 CYS A N 1
ATOM 744 C CA . CYS A 1 102 ? 1.796 -17.323 -0.748 1.00 93.06 102 CYS A CA 1
ATOM 745 C C . CYS A 1 102 ? 2.923 -17.437 -1.790 1.00 93.06 102 CYS A C 1
ATOM 747 O O . CYS A 1 102 ? 2.665 -17.638 -2.978 1.00 93.06 102 CYS A O 1
ATOM 749 N N . MET A 1 103 ? 4.183 -17.343 -1.350 1.00 89.44 103 MET A N 1
ATOM 750 C CA . MET A 1 103 ? 5.350 -17.460 -2.244 1.00 89.44 103 MET A CA 1
ATOM 751 C C . MET A 1 103 ? 5.380 -18.786 -3.013 1.00 89.44 103 MET A C 1
ATOM 753 O O . MET A 1 103 ? 5.710 -18.790 -4.192 1.00 89.44 103 MET A O 1
ATOM 757 N N . LYS A 1 104 ? 4.950 -19.888 -2.381 1.00 89.50 104 LYS A N 1
ATOM 758 C CA . LYS A 1 104 ? 4.875 -21.210 -3.024 1.00 89.50 104 LYS A CA 1
ATOM 759 C C . LYS A 1 104 ? 3.763 -21.314 -4.072 1.00 89.50 104 LYS A C 1
ATOM 761 O O . LYS A 1 104 ? 3.888 -22.078 -5.016 1.00 89.50 104 LYS A O 1
ATOM 766 N N . HIS A 1 105 ? 2.693 -20.535 -3.930 1.00 88.62 105 HIS A N 1
ATOM 767 C CA . HIS A 1 105 ? 1.520 -20.592 -4.806 1.00 88.62 105 HIS A CA 1
ATOM 768 C C . HIS A 1 105 ? 1.461 -19.418 -5.792 1.00 88.62 105 HIS A C 1
ATOM 770 O O . HIS A 1 105 ? 0.386 -18.937 -6.136 1.00 88.62 105 HIS A O 1
ATOM 776 N N . GLY A 1 106 ? 2.626 -18.950 -6.255 1.00 85.81 106 GLY A N 1
ATOM 777 C CA . GLY A 1 106 ? 2.717 -17.996 -7.363 1.00 85.81 106 GLY A CA 1
ATOM 778 C C . GLY A 1 106 ? 2.744 -16.519 -6.965 1.00 85.81 106 GLY A C 1
ATOM 779 O O . GLY A 1 106 ? 2.567 -15.652 -7.826 1.00 85.81 106 GLY A O 1
ATOM 780 N N . ALA A 1 107 ? 2.986 -16.183 -5.691 1.00 87.25 107 ALA A N 1
ATOM 781 C CA . ALA A 1 107 ? 3.201 -14.784 -5.328 1.00 87.25 107 ALA A CA 1
ATOM 782 C C . ALA A 1 107 ? 4.494 -14.260 -5.967 1.00 87.25 107 ALA A C 1
ATOM 784 O O . ALA A 1 107 ? 5.594 -14.682 -5.621 1.00 87.25 107 ALA A O 1
ATOM 785 N N . LYS A 1 108 ? 4.363 -13.276 -6.863 1.00 81.19 108 LYS A N 1
ATOM 786 C CA . LYS A 1 108 ? 5.502 -12.560 -7.455 1.00 81.19 108 LYS A CA 1
ATOM 787 C C . LYS A 1 108 ? 6.160 -11.669 -6.401 1.00 81.19 108 LYS A C 1
ATOM 789 O O . LYS A 1 108 ? 5.720 -10.535 -6.173 1.00 81.19 108 LYS A O 1
ATOM 794 N N . VAL A 1 109 ? 7.189 -12.202 -5.753 1.00 78.25 109 VAL A N 1
ATOM 795 C CA . VAL A 1 109 ? 8.036 -11.508 -4.781 1.00 78.25 109 VAL A CA 1
ATOM 796 C C . VAL A 1 109 ? 9.373 -11.148 -5.421 1.00 78.25 109 VAL A C 1
ATOM 798 O O . VAL A 1 109 ? 9.918 -11.915 -6.207 1.00 78.25 109 VAL A O 1
ATOM 801 N N . ASN A 1 110 ? 9.897 -9.963 -5.111 1.00 72.12 110 ASN A N 1
ATOM 802 C CA . ASN A 1 110 ? 11.250 -9.596 -5.525 1.00 72.12 110 ASN A CA 1
ATOM 803 C C . ASN A 1 110 ? 12.215 -10.195 -4.500 1.00 72.12 110 ASN A C 1
ATOM 805 O O . ASN A 1 110 ? 12.481 -9.567 -3.477 1.00 72.12 110 ASN A O 1
ATOM 809 N N . LEU A 1 111 ? 12.657 -11.427 -4.740 1.00 67.94 111 LEU A N 1
ATOM 810 C CA . LEU A 1 111 ? 13.701 -12.060 -3.940 1.00 67.94 111 LEU A CA 1
ATOM 811 C C . LEU A 1 111 ? 15.053 -11.433 -4.283 1.00 67.94 111 LEU A C 1
ATOM 813 O O . LEU A 1 111 ? 15.314 -11.089 -5.439 1.00 67.94 111 LEU A O 1
ATOM 817 N N . CYS A 1 112 ? 15.895 -11.256 -3.267 1.00 63.88 112 CYS A N 1
ATOM 818 C CA . CYS A 1 112 ? 17.264 -10.807 -3.467 1.00 63.88 112 CYS A CA 1
ATOM 819 C C . CYS A 1 112 ? 18.006 -11.848 -4.315 1.00 63.88 112 CYS A C 1
ATOM 821 O O . CYS A 1 112 ? 17.974 -13.035 -4.014 1.00 63.88 112 CYS A O 1
ATOM 823 N N . SER A 1 113 ? 18.665 -11.408 -5.387 1.00 67.25 113 SER A N 1
ATOM 824 C CA . SER A 1 113 ? 19.420 -12.285 -6.297 1.00 67.25 113 SER A CA 1
ATOM 825 C C . SER A 1 113 ? 20.795 -12.681 -5.739 1.00 67.25 113 SER A C 1
ATOM 827 O O . SER A 1 113 ? 21.542 -13.403 -6.392 1.00 67.25 113 SER A O 1
ATOM 829 N N . ARG A 1 114 ? 21.158 -12.173 -4.554 1.00 67.19 114 ARG A N 1
ATOM 830 C CA . ARG A 1 114 ? 22.398 -12.505 -3.851 1.00 67.19 114 ARG A CA 1
ATOM 831 C C . ARG A 1 114 ? 22.194 -13.834 -3.123 1.00 67.19 114 ARG A C 1
ATOM 833 O O . ARG A 1 114 ? 21.314 -13.926 -2.272 1.00 67.19 114 ARG A O 1
ATOM 840 N N . ALA A 1 115 ? 22.991 -14.846 -3.456 1.00 57.75 115 ALA A N 1
ATOM 841 C CA . ALA A 1 115 ? 22.954 -16.127 -2.755 1.00 57.75 115 ALA A CA 1
ATOM 842 C C . ALA A 1 115 ? 23.209 -15.920 -1.247 1.00 57.75 115 ALA A C 1
ATOM 844 O O . ALA A 1 115 ? 24.189 -15.273 -0.880 1.00 57.75 115 ALA A O 1
ATOM 845 N N . GLY A 1 116 ? 22.318 -16.449 -0.399 1.00 64.25 116 GLY A N 1
ATOM 846 C CA . GLY A 1 116 ? 22.446 -16.417 1.067 1.00 64.25 116 GLY A CA 1
ATOM 847 C C . GLY A 1 116 ? 21.827 -15.210 1.785 1.00 64.25 116 GLY A C 1
ATOM 848 O O . GLY A 1 116 ? 22.204 -14.949 2.924 1.00 64.25 116 GLY A O 1
ATOM 849 N N . CYS A 1 117 ? 20.919 -14.470 1.138 1.00 54.03 117 CYS A N 1
ATOM 850 C CA . CYS A 1 117 ? 20.277 -13.274 1.694 1.00 54.03 117 CYS A CA 1
ATOM 851 C C . CYS A 1 117 ? 18.820 -13.494 2.127 1.00 54.03 117 CYS A C 1
ATOM 853 O O . CYS A 1 117 ? 18.109 -14.267 1.445 1.00 54.03 117 CYS A O 1
#

Foldseek 3Di:
DDPDDDFQFAPDPPGRHTDDPPRHDVVGPDDDPFQFAPDPPGRHGDDPDRHDVVGPRDFQFAPDPPGRHGDDPPSHDPVGDPDFQFAPDPPGRHGDDPPRHDPVGDPDDDDDPDPPD

Secondary structure (DSSP, 8-state):
----PPPPBPSSTT--SBP-TTSS-GGGT------B-SSTT--SBP-BTTB-GGGT--PPBPSSTT--SBP-TTSS-GGGT-PPPBPSSTT--SBP-BTTB-GGGT------SSTT-